Protein AF-A0A800FBK9-F1 (afdb_monomer_lite)

pLDDT: mean 86.57, std 13.42, range [49.25, 98.06]

Foldseek 3Di:
DKWQPPQLVDPDDDPDDDDPVVVVVVVVVSVVVVTDMDDDDDDPPDDDDDDPRIDDDDDDDPDPDDDDDDDDDDDDQQDFQADDPDPVSVVCCVPQQPPGDGRHGSPDPNHHDPDDDDPPPPPPDDDD

Secondary structure (DSSP, 8-state):
-EEETTGGGS-------SSHHHHHHHHHHHHHTTPPEEE----TT------TT--EE-----SSS-----------TT-BPPPPSSHHHHHHHHHHSTTPPTTSB--BTTB--S----------PPP-

Structure (mmCIF, N/CA/C/O backbone):
data_AF-A0A800FBK9-F1
#
_entry.id   AF-A0A800FBK9-F1
#
loop_
_atom_site.group_PDB
_atom_site.id
_atom_site.type_symbol
_atom_site.label_atom_id
_atom_site.label_alt_id
_atom_site.label_comp_id
_atom_site.label_asym_id
_atom_site.label_entity_id
_atom_site.label_seq_id
_atom_site.pdbx_PDB_ins_code
_atom_site.Cartn_x
_atom_site.Cartn_y
_atom_site.Cartn_z
_atom_site.occupancy
_atom_site.B_iso_or_equiv
_atom_site.auth_seq_id
_atom_site.auth_comp_id
_atom_site.auth_asym_id
_atom_site.auth_atom_id
_atom_site.pdbx_PDB_model_num
ATOM 1 N N . MET A 1 1 ? 4.964 0.156 -13.544 1.00 90.81 1 MET A N 1
ATOM 2 C CA . MET A 1 1 ? 4.735 -0.701 -12.358 1.00 90.81 1 MET A CA 1
ATOM 3 C C . MET A 1 1 ? 4.654 -2.105 -12.905 1.00 90.81 1 MET A C 1
ATOM 5 O O . MET A 1 1 ? 3.970 -2.266 -13.904 1.00 90.81 1 MET A O 1
ATOM 9 N N . ALA A 1 2 ? 5.332 -3.072 -12.296 1.00 92.38 2 ALA A N 1
ATOM 10 C CA . ALA A 1 2 ? 5.338 -4.451 -12.773 1.00 92.38 2 ALA A CA 1
ATOM 11 C C . ALA A 1 2 ? 4.691 -5.375 -11.737 1.00 92.38 2 ALA A C 1
ATOM 13 O O . ALA A 1 2 ? 4.996 -5.258 -10.550 1.00 92.38 2 ALA A O 1
ATOM 14 N N . PHE A 1 3 ? 3.833 -6.296 -12.175 1.00 93.56 3 PHE A N 1
ATOM 15 C CA . PHE A 1 3 ? 3.090 -7.220 -11.312 1.00 93.56 3 PHE A CA 1
ATOM 16 C C . PHE A 1 3 ? 3.325 -8.670 -11.737 1.00 93.56 3 PHE A C 1
ATOM 18 O O . PHE A 1 3 ? 3.122 -9.003 -12.903 1.00 93.56 3 PHE A O 1
ATOM 25 N N . ALA A 1 4 ? 3.687 -9.547 -10.799 1.00 92.56 4 ALA A N 1
ATOM 26 C CA . ALA A 1 4 ? 3.776 -10.984 -11.055 1.00 92.56 4 ALA A CA 1
ATOM 27 C C . ALA A 1 4 ? 2.364 -11.594 -11.064 1.00 92.56 4 ALA A C 1
ATOM 29 O O . ALA A 1 4 ? 1.712 -11.725 -10.018 1.00 92.56 4 ALA A O 1
ATOM 30 N N . VAL A 1 5 ? 1.866 -11.949 -12.247 1.00 92.12 5 VAL A N 1
ATOM 31 C CA . VAL A 1 5 ? 0.479 -12.380 -12.457 1.00 92.12 5 VAL A CA 1
ATOM 32 C C . VAL A 1 5 ? 0.208 -13.685 -11.707 1.00 92.12 5 VAL A C 1
ATOM 34 O O . VAL A 1 5 ? 0.950 -14.655 -11.810 1.00 92.12 5 VAL A O 1
ATOM 37 N N . GLY A 1 6 ? -0.877 -13.714 -10.928 1.00 90.62 6 GLY A N 1
ATOM 38 C CA . GLY A 1 6 ? -1.291 -14.897 -10.160 1.00 90.62 6 GLY A CA 1
ATOM 39 C C . GLY A 1 6 ? -0.510 -15.147 -8.865 1.00 90.62 6 GLY A C 1
ATOM 40 O O . GLY A 1 6 ? -0.889 -16.028 -8.096 1.00 90.62 6 GLY A O 1
ATOM 41 N N . SER A 1 7 ? 0.512 -14.341 -8.574 1.00 90.12 7 SER A N 1
ATOM 42 C CA . SER A 1 7 ? 1.414 -14.545 -7.435 1.00 90.12 7 SER A CA 1
ATOM 43 C C . SER A 1 7 ? 0.750 -14.468 -6.052 1.00 90.12 7 SER A C 1
ATOM 45 O O . SER A 1 7 ? 1.230 -15.083 -5.103 1.00 90.12 7 SER A O 1
ATOM 47 N N . HIS A 1 8 ? -0.407 -13.809 -5.946 1.00 90.44 8 HIS A N 1
ATOM 48 C CA . HIS A 1 8 ? -1.230 -13.771 -4.731 1.00 90.44 8 HIS A CA 1
ATOM 49 C C . HIS A 1 8 ? -1.731 -15.145 -4.262 1.00 90.44 8 HIS A C 1
ATOM 51 O O . HIS A 1 8 ? -2.177 -15.268 -3.127 1.00 90.44 8 HIS A O 1
ATOM 57 N N . ARG A 1 9 ? -1.681 -16.171 -5.122 1.00 87.88 9 ARG A N 1
ATOM 58 C CA . ARG A 1 9 ? -2.077 -17.546 -4.784 1.00 87.88 9 ARG A CA 1
ATOM 59 C C . ARG A 1 9 ? -0.937 -18.376 -4.190 1.00 87.88 9 ARG A C 1
ATOM 61 O O . ARG A 1 9 ? -1.186 -19.466 -3.687 1.00 87.88 9 ARG A O 1
ATOM 68 N N . GLY A 1 10 ? 0.306 -17.906 -4.297 1.00 75.81 10 GLY A N 1
ATOM 69 C CA . GLY A 1 10 ? 1.485 -18.644 -3.857 1.00 75.81 10 GLY A CA 1
ATOM 70 C C . GLY A 1 10 ? 1.784 -18.436 -2.374 1.00 75.81 10 GLY A C 1
ATOM 71 O O . GLY A 1 10 ? 1.857 -17.300 -1.904 1.00 75.81 10 GLY A O 1
ATOM 72 N N . ALA A 1 11 ? 2.041 -19.531 -1.655 1.00 67.19 11 ALA A N 1
ATOM 73 C CA . 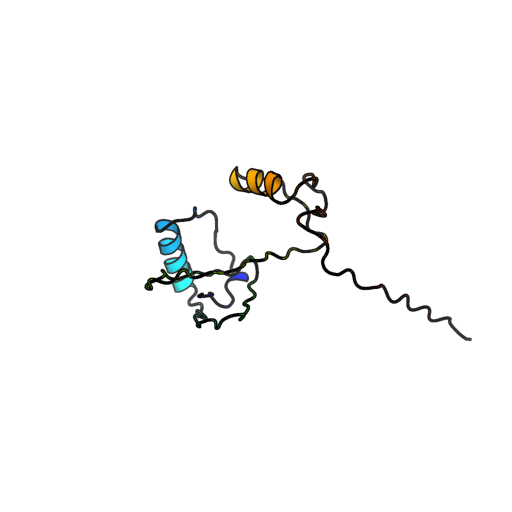ALA A 1 11 ? 2.593 -19.513 -0.301 1.00 67.19 11 ALA A CA 1
ATOM 74 C C . ALA A 1 11 ? 4.113 -19.282 -0.356 1.00 67.19 11 ALA A C 1
ATOM 76 O O . ALA A 1 11 ? 4.909 -20.187 -0.118 1.00 67.19 11 ALA A O 1
ATOM 77 N N . LEU A 1 12 ? 4.517 -18.078 -0.755 1.00 69.50 12 LEU A N 1
ATOM 78 C CA . LEU A 1 12 ? 5.913 -17.653 -0.686 1.00 69.50 12 LEU A CA 1
ATOM 79 C C . LEU A 1 12 ? 6.176 -17.022 0.675 1.00 69.50 12 LEU A C 1
ATOM 81 O O . LEU A 1 12 ? 5.383 -16.191 1.108 1.00 69.50 12 LEU A O 1
ATOM 85 N N . ASP A 1 13 ? 7.283 -17.406 1.306 1.00 66.19 13 ASP A N 1
ATOM 86 C CA . ASP A 1 13 ? 7.778 -16.800 2.541 1.00 66.19 13 ASP A CA 1
ATOM 87 C C . ASP A 1 13 ? 8.111 -15.315 2.313 1.00 66.19 13 ASP A C 1
ATOM 89 O O . ASP A 1 13 ? 8.710 -14.958 1.289 1.00 66.19 13 ASP A O 1
ATOM 93 N N . ARG A 1 14 ? 7.667 -14.460 3.239 1.00 68.50 14 ARG A N 1
ATOM 94 C CA . ARG A 1 14 ? 7.609 -12.995 3.085 1.00 68.50 14 ARG A CA 1
ATOM 95 C C . ARG A 1 14 ? 8.300 -12.224 4.196 1.00 68.50 14 ARG A C 1
ATOM 97 O O . ARG A 1 14 ? 8.291 -10.998 4.135 1.00 68.50 14 ARG A O 1
ATOM 104 N N . ASP A 1 15 ? 8.938 -12.904 5.146 1.00 68.88 15 ASP A N 1
ATOM 105 C CA . ASP A 1 15 ? 9.755 -12.264 6.185 1.00 68.88 15 ASP A CA 1
ATOM 106 C C . ASP A 1 15 ? 11.121 -11.824 5.631 1.00 68.88 15 ASP A C 1
ATOM 108 O O . ASP A 1 15 ? 12.187 -12.119 6.170 1.00 68.88 15 ASP A O 1
ATOM 112 N N . LEU A 1 16 ? 11.097 -11.110 4.504 1.00 68.00 16 LEU A N 1
ATOM 113 C CA . LEU A 1 16 ? 12.268 -10.466 3.936 1.00 68.00 16 LEU A CA 1
ATOM 114 C C . LEU A 1 16 ? 12.182 -8.957 4.213 1.00 68.00 16 LEU A C 1
ATOM 116 O O . LEU A 1 16 ? 11.196 -8.325 3.830 1.00 68.00 16 LEU A O 1
ATOM 120 N N . PRO A 1 17 ? 13.196 -8.351 4.854 1.00 67.94 17 PRO A N 1
ATOM 121 C CA . PRO A 1 17 ? 13.226 -6.907 5.066 1.00 67.94 17 PRO A CA 1
ATOM 122 C C . PRO A 1 17 ? 13.301 -6.173 3.724 1.00 67.94 17 PRO A C 1
ATOM 124 O O . PRO A 1 17 ? 13.892 -6.679 2.776 1.00 67.94 17 PRO A O 1
ATOM 127 N N . ILE A 1 18 ? 12.747 -4.966 3.626 1.00 68.00 18 ILE A N 1
ATOM 128 C CA . ILE A 1 18 ? 12.790 -4.164 2.391 1.00 68.00 18 ILE A CA 1
ATOM 129 C C . ILE A 1 18 ? 14.243 -3.767 2.071 1.00 68.00 18 ILE A C 1
ATOM 131 O O . ILE A 1 18 ? 14.910 -3.159 2.908 1.00 68.00 18 ILE A O 1
ATOM 135 N N . GLY A 1 19 ? 14.727 -4.081 0.864 1.00 70.25 19 GLY A N 1
ATOM 136 C CA . GLY A 1 19 ? 16.043 -3.663 0.367 1.00 70.25 19 GLY A CA 1
ATOM 137 C C . GLY A 1 19 ? 16.548 -4.495 -0.819 1.00 70.25 19 GLY A C 1
ATOM 138 O O . GLY A 1 19 ? 15.926 -5.474 -1.218 1.00 70.25 19 GLY A O 1
ATOM 139 N N . ASP A 1 20 ? 17.716 -4.146 -1.360 1.00 72.69 20 ASP A N 1
ATOM 140 C CA . ASP A 1 20 ? 18.264 -4.763 -2.583 1.00 72.69 20 ASP A CA 1
ATOM 141 C C . ASP A 1 20 ? 18.469 -6.289 -2.465 1.00 72.69 20 ASP A C 1
ATOM 143 O O . ASP A 1 20 ? 18.287 -7.049 -3.421 1.00 72.69 20 ASP A O 1
ATOM 147 N N . GLN A 1 21 ? 18.829 -6.762 -1.266 1.00 71.12 21 GLN A N 1
ATOM 148 C CA . GLN A 1 21 ? 19.015 -8.192 -0.999 1.00 71.12 21 GLN A CA 1
ATOM 149 C C . GLN A 1 21 ? 17.694 -8.967 -1.046 1.00 71.12 21 GLN A C 1
ATOM 151 O O . GLN A 1 21 ? 17.659 -10.079 -1.575 1.00 71.12 21 GLN A O 1
ATOM 156 N N . SER A 1 22 ? 16.601 -8.396 -0.527 1.00 72.38 22 SER A N 1
ATOM 157 C CA . SER A 1 22 ? 15.290 -9.041 -0.608 1.00 72.38 22 SER A CA 1
ATOM 158 C C . SER A 1 22 ? 14.696 -8.958 -2.003 1.00 72.38 22 SER A C 1
ATOM 160 O O . SER A 1 22 ? 14.048 -9.914 -2.417 1.00 72.38 22 SER A O 1
ATOM 162 N N . GLU A 1 23 ? 14.967 -7.887 -2.755 1.00 76.50 23 GLU A N 1
ATOM 163 C CA . GLU A 1 23 ? 14.581 -7.789 -4.165 1.00 76.50 23 GLU A CA 1
ATOM 164 C C . GLU A 1 23 ? 15.240 -8.898 -4.996 1.00 76.50 23 GLU A C 1
ATOM 166 O O . GLU A 1 23 ? 14.550 -9.600 -5.734 1.00 76.50 23 GLU A O 1
ATOM 171 N N . THR A 1 24 ? 16.543 -9.130 -4.803 1.00 76.38 24 THR A N 1
ATOM 172 C CA . THR A 1 24 ? 17.276 -10.205 -5.494 1.00 76.38 24 THR A CA 1
ATOM 173 C C . THR A 1 24 ? 16.710 -11.584 -5.141 1.00 76.38 24 THR A C 1
ATOM 175 O O . THR A 1 24 ? 16.346 -12.353 -6.029 1.00 76.38 24 THR A O 1
ATOM 178 N N . ALA A 1 25 ? 16.564 -11.885 -3.846 1.00 76.06 25 ALA A N 1
ATOM 179 C CA . ALA A 1 25 ? 16.039 -13.173 -3.389 1.00 76.06 25 ALA A CA 1
ATOM 180 C C . ALA A 1 25 ? 14.584 -13.407 -3.832 1.00 76.06 25 ALA A C 1
ATOM 182 O O . ALA A 1 25 ? 14.182 -14.535 -4.124 1.00 76.06 25 ALA A O 1
ATOM 183 N N . LEU A 1 26 ? 13.775 -12.348 -3.886 1.00 77.81 26 LEU A N 1
ATOM 184 C CA . LEU A 1 26 ? 12.407 -12.425 -4.374 1.00 77.81 26 LEU A CA 1
ATOM 185 C C . LEU A 1 26 ? 12.364 -12.661 -5.887 1.00 77.81 26 LEU A C 1
ATOM 187 O O . LEU A 1 26 ? 11.546 -13.462 -6.336 1.00 77.81 26 LEU A O 1
ATOM 191 N N . GLN A 1 27 ? 13.243 -12.020 -6.662 1.00 77.38 27 GLN A N 1
ATOM 192 C CA . GLN A 1 27 ? 13.325 -12.229 -8.106 1.00 77.38 27 GLN A CA 1
ATOM 193 C C . GLN A 1 27 ? 13.668 -13.687 -8.430 1.00 77.38 27 GLN A C 1
ATOM 195 O O . GLN A 1 27 ? 12.940 -14.315 -9.192 1.00 77.38 27 GLN A O 1
ATOM 200 N N . GLU A 1 28 ? 14.671 -14.270 -7.766 1.00 77.75 28 GLU A N 1
ATOM 201 C CA . GLU A 1 28 ? 15.030 -15.688 -7.937 1.00 77.75 28 GLU A CA 1
ATOM 202 C C . GLU A 1 28 ? 13.847 -16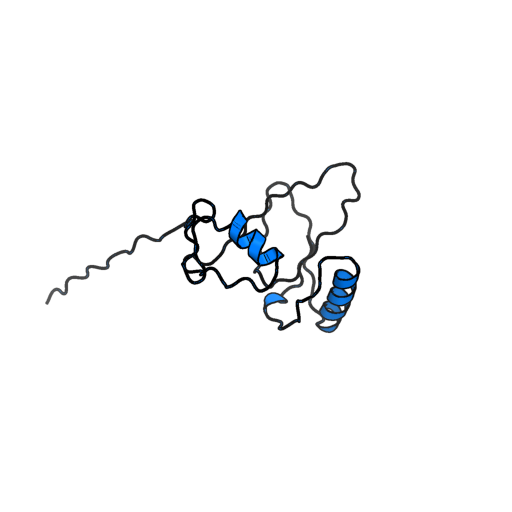.629 -7.642 1.00 77.75 28 GLU A C 1
ATOM 204 O O . GLU A 1 28 ? 13.601 -17.596 -8.368 1.00 77.75 28 GLU A O 1
ATOM 209 N N . ARG A 1 29 ? 13.068 -16.333 -6.593 1.00 76.81 29 ARG A N 1
ATOM 210 C CA . ARG A 1 29 ? 11.869 -17.111 -6.233 1.00 76.81 29 ARG A CA 1
ATOM 211 C C . ARG A 1 29 ? 10.752 -16.966 -7.266 1.00 76.81 29 ARG A C 1
ATOM 213 O O . ARG A 1 29 ? 10.085 -17.951 -7.578 1.00 76.81 29 ARG A O 1
ATOM 220 N N . LEU A 1 30 ? 10.518 -15.758 -7.775 1.00 77.88 30 LEU A N 1
ATOM 221 C CA . LEU A 1 30 ? 9.491 -15.506 -8.790 1.00 77.88 30 LEU A CA 1
ATOM 222 C C . LEU A 1 30 ? 9.866 -16.139 -10.136 1.00 77.88 30 LEU A C 1
ATOM 224 O O . LEU A 1 30 ? 8.995 -16.716 -10.790 1.00 77.88 30 LEU A O 1
ATOM 228 N N . ASP A 1 31 ? 11.150 -16.120 -10.495 1.00 78.19 31 ASP A N 1
ATOM 229 C CA . ASP A 1 31 ? 11.686 -16.787 -11.684 1.00 78.19 31 ASP A CA 1
ATOM 230 C C . ASP A 1 31 ? 11.503 -18.310 -11.590 1.00 78.19 31 ASP A C 1
ATOM 232 O O . ASP A 1 31 ? 11.042 -18.943 -12.543 1.00 78.19 31 ASP A O 1
ATOM 236 N N . ALA A 1 32 ? 11.751 -18.900 -10.413 1.00 78.31 32 ALA A N 1
ATOM 237 C CA . ALA A 1 32 ? 11.507 -20.322 -10.163 1.00 78.31 32 ALA A CA 1
ATOM 238 C C . ALA A 1 32 ? 10.026 -20.721 -10.317 1.00 78.31 32 ALA A C 1
ATOM 240 O O . ALA A 1 32 ? 9.728 -21.851 -10.705 1.00 78.31 32 ALA A O 1
ATOM 241 N N . LEU A 1 33 ? 9.089 -19.802 -10.053 1.00 77.69 33 LEU A N 1
ATOM 242 C CA . LEU A 1 33 ? 7.656 -20.018 -10.279 1.00 77.69 33 LEU A CA 1
ATOM 243 C C . LEU A 1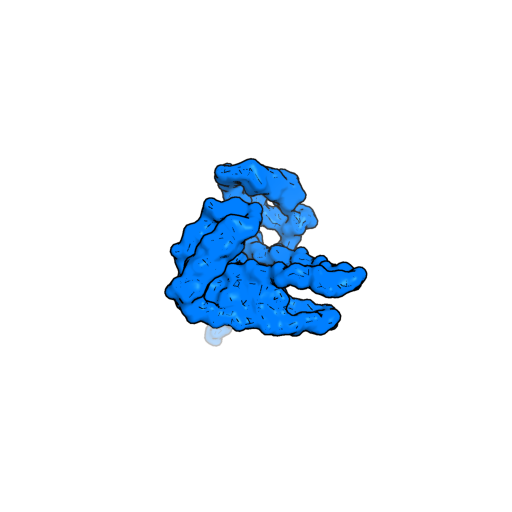 33 ? 7.220 -19.772 -11.731 1.00 77.69 33 LEU A C 1
ATOM 245 O O . LEU A 1 33 ? 6.072 -20.063 -12.067 1.00 77.69 33 LEU A O 1
ATOM 249 N N . SER A 1 34 ? 8.107 -19.240 -12.581 1.00 83.62 34 SER A N 1
ATOM 250 C CA . SER A 1 34 ? 7.836 -18.937 -13.994 1.00 83.62 34 SER A CA 1
ATOM 251 C C . SER A 1 34 ? 6.561 -18.106 -14.198 1.00 83.62 34 SER A C 1
ATOM 253 O O . SER A 1 34 ? 5.809 -18.310 -15.154 1.00 83.62 34 SER A O 1
ATOM 255 N N . LEU A 1 35 ? 6.288 -17.177 -13.275 1.00 85.62 35 LEU A N 1
ATOM 256 C CA . LEU A 1 35 ? 5.109 -16.322 -13.363 1.00 85.62 35 LEU A CA 1
ATOM 257 C C . LEU A 1 35 ? 5.341 -15.208 -14.391 1.00 85.62 35 LEU A C 1
ATOM 259 O O . LEU A 1 35 ? 6.381 -14.547 -14.348 1.00 85.62 35 LEU A O 1
ATOM 263 N N . PRO A 1 36 ? 4.377 -14.939 -15.288 1.00 89.50 36 PRO A N 1
ATOM 264 C CA . PRO A 1 36 ? 4.497 -13.817 -16.200 1.00 89.50 36 PRO A CA 1
ATOM 265 C C . PRO A 1 36 ? 4.374 -12.499 -15.431 1.00 89.50 36 PRO A C 1
ATOM 267 O O . PRO A 1 36 ? 3.590 -12.381 -14.484 1.00 89.50 36 PRO A O 1
ATOM 270 N N . PHE A 1 37 ? 5.122 -11.492 -15.873 1.00 90.44 37 PHE A N 1
ATOM 271 C CA . PHE A 1 37 ? 4.998 -10.130 -15.372 1.00 90.44 37 PHE A CA 1
ATOM 272 C C . PHE A 1 37 ? 4.153 -9.285 -16.322 1.00 90.44 37 PHE A C 1
ATOM 274 O O . PHE A 1 37 ? 4.425 -9.229 -17.519 1.00 90.44 37 PHE A O 1
ATOM 281 N N . ALA A 1 38 ? 3.156 -8.599 -15.770 1.00 93.19 38 ALA A N 1
ATOM 282 C CA . ALA A 1 38 ? 2.492 -7.491 -16.440 1.00 93.19 38 ALA A CA 1
ATOM 283 C C . ALA A 1 38 ? 3.256 -6.207 -16.098 1.00 93.19 38 ALA A C 1
ATOM 285 O O . ALA A 1 38 ? 3.227 -5.768 -14.947 1.00 93.19 38 ALA A O 1
ATOM 286 N N . ASP A 1 39 ? 3.972 -5.647 -17.072 1.00 93.62 39 ASP A N 1
ATOM 287 C CA . ASP A 1 39 ? 4.762 -4.419 -16.938 1.00 93.62 39 ASP A CA 1
ATOM 288 C C . ASP A 1 39 ? 4.408 -3.468 -18.082 1.00 93.62 39 ASP A C 1
ATOM 290 O O . ASP A 1 39 ? 4.972 -3.529 -19.174 1.00 93.62 39 ASP A O 1
ATOM 294 N N . GLU A 1 40 ? 3.407 -2.630 -17.832 1.00 91.44 40 GLU A N 1
ATOM 295 C CA . GLU A 1 40 ? 2.889 -1.668 -18.799 1.00 91.44 40 GLU A CA 1
ATOM 296 C C . GLU A 1 40 ? 2.936 -0.246 -18.213 1.00 91.44 40 GLU A C 1
ATOM 298 O O . GLU A 1 40 ? 2.847 -0.057 -16.988 1.00 91.44 40 GLU A O 1
ATOM 303 N N . PRO A 1 41 ? 3.135 0.780 -19.063 1.00 93.69 41 PRO A N 1
ATOM 304 C CA . PRO A 1 41 ? 3.112 2.166 -18.625 1.00 93.69 41 PRO A CA 1
ATOM 305 C C . PRO A 1 41 ? 1.690 2.604 -18.260 1.00 93.69 41 PRO A C 1
ATOM 307 O O . PRO A 1 41 ? 0.713 2.143 -18.838 1.00 93.69 41 PRO A O 1
ATOM 310 N N . PHE A 1 42 ? 1.603 3.558 -17.337 1.00 95.19 42 PHE A N 1
ATOM 311 C CA . PHE A 1 42 ? 0.357 4.212 -16.946 1.00 95.19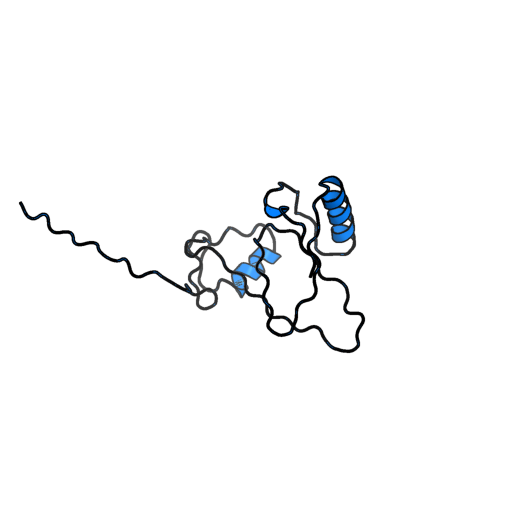 42 PHE A CA 1
ATOM 312 C C . PHE A 1 42 ? 0.341 5.624 -17.526 1.00 95.19 42 PHE A C 1
ATOM 314 O O . PHE A 1 42 ? 1.323 6.362 -17.383 1.00 95.19 42 PHE A O 1
ATOM 321 N N . ALA A 1 43 ? -0.762 6.006 -18.164 1.00 96.00 43 ALA A N 1
ATOM 322 C CA . ALA A 1 43 ? -1.044 7.392 -18.492 1.00 96.00 43 ALA A CA 1
ATOM 323 C C . ALA A 1 43 ? -1.468 8.171 -17.236 1.00 96.00 43 ALA A C 1
ATOM 325 O O . ALA A 1 43 ? -1.741 7.611 -16.169 1.00 96.00 43 ALA A O 1
ATOM 326 N N . LEU A 1 44 ? -1.514 9.501 -17.348 1.00 95.94 44 LEU A N 1
ATOM 327 C CA . LEU A 1 44 ? -2.025 10.337 -16.266 1.00 95.94 44 LEU A CA 1
ATOM 328 C C . LEU A 1 44 ? -3.472 9.938 -15.943 1.00 95.94 44 LEU A C 1
ATOM 330 O O . LEU A 1 44 ? -4.305 9.878 -16.841 1.00 95.94 44 LEU A O 1
ATOM 334 N N . ALA A 1 45 ? -3.746 9.749 -14.651 1.00 95.38 45 ALA A N 1
ATOM 335 C CA . ALA A 1 45 ? -5.030 9.315 -14.100 1.00 95.38 45 ALA A CA 1
ATOM 336 C C . ALA A 1 45 ? -5.421 7.846 -14.355 1.00 95.38 45 ALA A C 1
ATOM 338 O O . ALA A 1 45 ? -6.488 7.439 -13.895 1.00 95.38 45 ALA A O 1
ATOM 339 N N . ASP A 1 46 ? -4.564 7.034 -14.981 1.00 97.25 46 ASP A N 1
ATOM 340 C CA . ASP A 1 46 ? -4.774 5.585 -14.984 1.00 97.25 46 ASP A CA 1
ATOM 341 C C . ASP A 1 46 ? -4.651 5.018 -13.562 1.00 97.25 46 ASP A C 1
ATOM 343 O O . ASP A 1 46 ? -3.857 5.487 -12.738 1.00 97.25 46 ASP A O 1
ATOM 347 N N . VAL A 1 47 ? -5.432 3.973 -13.283 1.00 96.25 47 VAL A N 1
ATOM 348 C CA . VAL A 1 47 ? -5.494 3.322 -11.971 1.00 96.25 47 VAL A CA 1
ATOM 349 C C . VAL A 1 47 ? -5.246 1.827 -12.125 1.00 96.25 47 VAL A C 1
ATOM 351 O O . VAL A 1 47 ? -5.862 1.165 -12.956 1.00 96.25 47 VAL A O 1
ATOM 354 N N . SER A 1 48 ? -4.376 1.280 -11.277 1.00 95.25 48 SER A N 1
ATOM 355 C CA . SER A 1 48 ? -4.222 -0.165 -11.092 1.00 95.25 48 SER A CA 1
ATOM 356 C C . SER A 1 48 ? -4.779 -0.609 -9.749 1.00 95.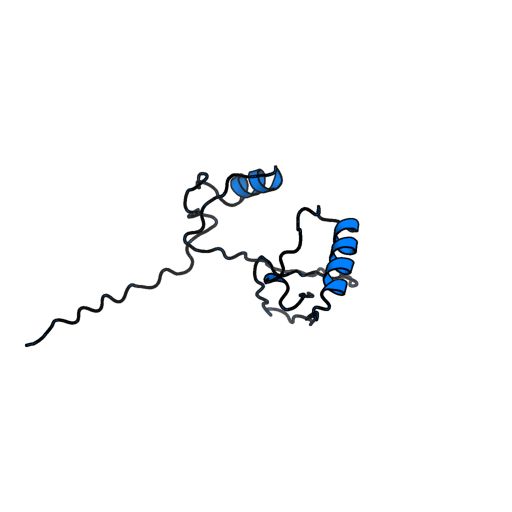25 48 SER A C 1
ATOM 358 O O . SER A 1 48 ? -4.530 0.046 -8.738 1.00 95.25 48 SER A O 1
ATOM 360 N N . PHE A 1 49 ? -5.395 -1.787 -9.723 1.00 96.12 49 PHE A N 1
ATOM 361 C CA . PHE A 1 49 ? -5.733 -2.504 -8.497 1.00 96.12 49 PHE A CA 1
ATOM 362 C C . PHE A 1 49 ? -4.895 -3.777 -8.412 1.00 96.12 49 PHE A C 1
ATOM 364 O O . PHE A 1 49 ? -4.737 -4.489 -9.404 1.00 96.12 49 PHE A O 1
ATOM 371 N N . HIS A 1 50 ? -4.374 -4.081 -7.228 1.00 95.44 50 HIS A N 1
ATOM 372 C CA . HIS A 1 50 ? -3.687 -5.339 -6.966 1.00 95.44 50 HIS A CA 1
ATOM 373 C C . HIS A 1 50 ? -4.114 -5.886 -5.606 1.00 95.44 50 HIS A C 1
ATOM 375 O O . HIS A 1 50 ? -4.366 -5.134 -4.669 1.00 95.44 50 HIS A O 1
ATOM 381 N N . LEU A 1 51 ? -4.216 -7.211 -5.500 1.00 94.69 51 LEU A N 1
ATOM 382 C CA . LEU A 1 51 ? -4.532 -7.870 -4.232 1.00 94.69 51 LEU A CA 1
ATOM 383 C C . LEU A 1 51 ? -3.337 -7.743 -3.286 1.00 94.69 51 LEU A C 1
ATOM 385 O O . LEU A 1 51 ? -2.203 -7.818 -3.761 1.00 94.69 51 LEU A O 1
ATOM 389 N N . GLY A 1 52 ? -3.576 -7.658 -1.973 1.00 90.75 52 GLY A N 1
ATOM 390 C CA . GLY A 1 52 ? -2.513 -7.471 -0.970 1.00 90.75 52 GLY A CA 1
ATOM 391 C C . GLY A 1 52 ? -1.397 -8.523 -1.018 1.00 90.75 52 GLY A C 1
ATOM 392 O O . GLY A 1 52 ? -0.263 -8.244 -0.647 1.00 90.75 52 GLY A O 1
ATOM 393 N N . TRP A 1 53 ? -1.679 -9.714 -1.560 1.00 89.88 53 TRP A N 1
ATOM 394 C CA . TRP A 1 53 ? -0.682 -10.773 -1.733 1.00 89.88 53 TRP A CA 1
ATOM 395 C C . TRP A 1 53 ? 0.039 -10.759 -3.095 1.00 89.88 53 TRP A C 1
ATOM 397 O O . TRP A 1 53 ? 0.893 -11.606 -3.336 1.00 89.88 53 TRP A O 1
ATOM 407 N N . THR A 1 54 ? -0.256 -9.823 -3.994 1.00 91.25 54 THR A N 1
ATOM 408 C CA . THR A 1 54 ? 0.372 -9.751 -5.325 1.00 91.25 54 THR A CA 1
ATOM 409 C C . THR A 1 54 ? 1.774 -9.160 -5.224 1.00 91.25 54 THR A C 1
ATOM 411 O O . THR A 1 54 ? 1.925 -8.004 -4.827 1.00 91.25 54 THR A O 1
ATOM 414 N N . PHE A 1 55 ? 2.795 -9.912 -5.641 1.00 89.81 55 PHE A N 1
ATOM 415 C CA . PHE A 1 55 ? 4.142 -9.362 -5.775 1.00 89.81 55 PHE A CA 1
ATOM 416 C C . PHE A 1 55 ? 4.193 -8.339 -6.905 1.00 89.81 55 PHE A C 1
ATOM 418 O O . PHE A 1 55 ? 3.703 -8.579 -8.014 1.00 89.81 55 PHE A O 1
ATOM 425 N N . HIS A 1 56 ? 4.792 -7.192 -6.608 1.00 90.75 56 HIS A N 1
ATOM 426 C CA . HIS A 1 56 ? 4.911 -6.080 -7.531 1.00 90.75 56 HIS A CA 1
ATOM 427 C C . HIS A 1 56 ? 6.188 -5.291 -7.268 1.00 90.75 56 HIS A C 1
ATOM 429 O O . HIS A 1 56 ? 6.728 -5.316 -6.165 1.00 90.75 56 HIS A O 1
ATOM 435 N N . ARG A 1 57 ? 6.660 -4.578 -8.288 1.00 89.25 57 ARG A N 1
ATOM 436 C CA . ARG A 1 57 ? 7.838 -3.713 -8.196 1.00 89.25 57 ARG A CA 1
ATOM 437 C C . ARG A 1 57 ? 7.669 -2.450 -9.022 1.00 89.25 57 ARG A C 1
ATOM 439 O O . ARG A 1 57 ? 6.891 -2.398 -9.981 1.00 89.25 57 ARG A O 1
ATOM 446 N N . ALA A 1 58 ? 8.450 -1.438 -8.674 1.00 89.81 58 ALA A N 1
ATOM 447 C CA . ALA A 1 58 ? 8.528 -0.197 -9.420 1.00 89.81 58 ALA A CA 1
ATOM 448 C C . ALA A 1 58 ? 9.979 0.048 -9.836 1.00 89.81 58 ALA A C 1
ATOM 450 O O . ALA A 1 58 ? 10.837 0.233 -8.982 1.00 89.81 58 ALA A O 1
ATOM 451 N N . GLY A 1 59 ? 10.242 0.083 -11.144 1.00 88.06 59 GLY A N 1
ATOM 452 C CA . GLY A 1 59 ? 11.573 0.412 -11.650 1.00 88.06 59 GLY A CA 1
ATOM 453 C C . GLY A 1 59 ? 12.025 1.830 -11.260 1.00 88.06 59 GLY A C 1
ATOM 454 O O . GLY A 1 59 ? 11.171 2.680 -10.937 1.00 88.06 59 GLY A O 1
ATOM 455 N N . PRO A 1 60 ? 13.347 2.091 -11.315 1.00 91.31 60 PRO A N 1
ATOM 456 C CA . PRO A 1 60 ? 13.926 3.390 -10.993 1.00 91.31 60 PRO A CA 1
ATOM 457 C C . PRO A 1 60 ? 13.382 4.482 -11.919 1.00 91.31 60 PRO A C 1
ATOM 459 O O . PRO A 1 60 ? 13.058 4.234 -13.081 1.00 91.31 60 PRO A O 1
ATOM 462 N N . ASN A 1 61 ? 13.297 5.710 -11.409 1.00 94.62 61 ASN A N 1
ATOM 463 C CA . ASN A 1 61 ? 12.995 6.867 -12.243 1.00 94.62 61 ASN A CA 1
ATOM 464 C C . ASN A 1 61 ? 14.276 7.333 -12.947 1.00 94.62 61 ASN A C 1
ATOM 466 O O . ASN A 1 61 ? 15.191 7.822 -12.291 1.00 94.62 61 ASN A O 1
ATOM 470 N N . THR A 1 62 ? 14.338 7.181 -14.268 1.00 96.19 62 THR A N 1
ATOM 471 C CA . THR A 1 62 ? 15.491 7.567 -15.101 1.00 96.19 62 THR A CA 1
ATOM 472 C C . THR A 1 62 ? 15.352 8.961 -15.721 1.00 96.19 62 THR A C 1
ATOM 474 O O . THR A 1 62 ? 16.159 9.341 -16.567 1.00 96.19 62 THR A O 1
ATOM 477 N N . THR A 1 63 ? 14.330 9.721 -15.324 1.00 96.88 63 THR A N 1
ATOM 478 C CA . THR A 1 63 ? 14.039 11.068 -15.837 1.00 96.88 63 THR A CA 1
ATOM 479 C C . THR A 1 63 ? 14.316 12.144 -14.787 1.00 96.88 63 THR A C 1
ATOM 481 O O . THR A 1 63 ? 14.493 11.848 -13.605 1.00 96.88 63 THR A O 1
ATOM 484 N N . ASP A 1 64 ? 14.320 13.407 -15.209 1.00 97.69 64 ASP A N 1
ATOM 485 C CA . ASP A 1 64 ? 14.427 14.583 -14.337 1.00 97.69 64 ASP A CA 1
ATOM 486 C C . ASP A 1 64 ? 13.078 15.027 -13.737 1.00 97.69 64 ASP A C 1
ATOM 488 O O . ASP A 1 64 ? 13.027 15.937 -12.907 1.00 97.69 64 ASP A O 1
ATOM 492 N N . GLN A 1 65 ? 11.976 14.371 -14.114 1.00 97.38 65 GLN A N 1
ATOM 493 C CA . GLN A 1 65 ? 10.635 14.679 -13.628 1.00 97.38 65 GLN A CA 1
ATOM 494 C C . GLN A 1 65 ? 10.207 13.689 -12.538 1.00 97.38 65 GLN A C 1
ATOM 496 O O . GLN A 1 65 ? 10.324 12.475 -12.716 1.00 97.38 65 GLN A O 1
ATOM 501 N N . PRO A 1 66 ? 9.675 14.155 -11.393 1.00 96.50 66 PRO A N 1
ATOM 502 C CA . PRO A 1 66 ? 9.258 13.258 -10.322 1.00 96.50 66 PRO A CA 1
ATOM 503 C C . PRO A 1 66 ? 8.023 12.437 -10.719 1.00 96.50 66 PRO A C 1
ATOM 505 O O . PRO A 1 66 ? 6.987 12.994 -11.087 1.00 96.50 66 PRO A O 1
ATOM 508 N N . ARG A 1 67 ? 8.094 11.110 -10.547 1.00 95.88 67 ARG A N 1
ATOM 509 C CA . ARG A 1 67 ? 6.937 10.209 -10.670 1.00 95.88 67 ARG A CA 1
ATOM 510 C C . ARG A 1 67 ? 6.043 10.339 -9.434 1.00 95.88 67 ARG A C 1
ATOM 512 O O . ARG A 1 67 ? 6.390 9.836 -8.368 1.00 95.88 67 ARG A O 1
ATOM 519 N N . ARG A 1 68 ? 4.897 11.008 -9.574 1.00 95.44 68 ARG A N 1
ATOM 520 C CA . ARG A 1 68 ? 3.915 11.204 -8.493 1.00 95.44 68 ARG A CA 1
ATOM 521 C C . ARG A 1 68 ? 2.797 10.172 -8.599 1.00 95.44 68 ARG A C 1
ATOM 523 O O . ARG A 1 68 ? 2.249 9.984 -9.678 1.00 95.44 68 ARG A O 1
ATOM 530 N N . VAL A 1 69 ? 2.460 9.536 -7.482 1.00 95.69 69 VAL A N 1
ATOM 531 C CA . VAL A 1 69 ? 1.378 8.548 -7.380 1.00 95.69 69 VAL A CA 1
ATOM 532 C C . VAL A 1 69 ? 0.603 8.765 -6.086 1.00 95.69 69 VAL A C 1
ATOM 534 O O . VAL A 1 69 ? 1.144 9.308 -5.124 1.00 95.69 69 VAL A O 1
ATOM 537 N N . MET A 1 70 ? -0.654 8.330 -6.071 1.00 96.62 70 MET A N 1
ATOM 538 C CA . MET A 1 70 ? -1.462 8.211 -4.862 1.00 96.62 70 MET A CA 1
ATOM 539 C C . MET A 1 70 ? -1.808 6.738 -4.673 1.00 96.62 70 MET A C 1
ATOM 541 O O . MET A 1 70 ? -2.293 6.099 -5.605 1.00 96.62 70 MET A O 1
ATOM 545 N N . THR A 1 71 ? -1.562 6.219 -3.475 1.00 95.81 71 THR A N 1
ATOM 546 C CA . THR A 1 71 ? -1.880 4.836 -3.112 1.00 95.81 71 THR A CA 1
ATOM 547 C C . THR A 1 71 ? -3.026 4.840 -2.115 1.00 95.81 71 THR A C 1
ATOM 549 O O . THR A 1 71 ? -3.005 5.611 -1.158 1.00 95.81 71 THR A O 1
ATOM 552 N N . ILE A 1 72 ? -4.009 3.971 -2.337 1.00 96.56 72 ILE A N 1
ATOM 553 C CA . ILE A 1 72 ? -5.109 3.713 -1.407 1.00 96.56 72 ILE A CA 1
ATOM 554 C C . ILE A 1 72 ? -5.102 2.217 -1.106 1.00 96.56 72 ILE A C 1
ATOM 556 O O . ILE A 1 72 ? -5.038 1.404 -2.030 1.00 96.56 72 ILE A O 1
ATOM 560 N N . ILE A 1 73 ? -5.160 1.864 0.176 1.00 95.75 73 ILE A N 1
ATOM 561 C CA . ILE A 1 73 ? -5.314 0.482 0.629 1.00 95.75 73 ILE A CA 1
ATOM 562 C C . ILE A 1 73 ? -6.767 0.305 1.052 1.00 95.75 73 ILE A C 1
ATOM 564 O O . ILE A 1 73 ? -7.260 1.028 1.912 1.00 95.75 73 ILE A O 1
ATOM 568 N N . TYR A 1 74 ? -7.443 -0.657 0.432 1.00 96.25 74 TYR A N 1
ATOM 569 C CA . TYR A 1 74 ? -8.770 -1.089 0.848 1.00 96.25 74 TYR A CA 1
ATOM 570 C C . TYR A 1 74 ? -8.633 -2.366 1.670 1.00 96.25 74 TYR A C 1
ATOM 572 O O . TYR A 1 74 ? -7.899 -3.280 1.285 1.00 96.25 74 TYR A O 1
ATOM 580 N N . MET A 1 75 ? -9.363 -2.435 2.774 1.00 95.50 75 MET A N 1
ATOM 581 C CA . MET A 1 75 ? -9.510 -3.635 3.590 1.00 95.50 75 MET A CA 1
ATOM 582 C C . MET A 1 75 ? -10.988 -3.986 3.729 1.00 95.50 75 MET A C 1
ATOM 584 O O . MET A 1 75 ? -11.859 -3.180 3.398 1.00 95.50 75 MET A O 1
ATOM 588 N N . ASP A 1 76 ? -11.256 -5.211 4.168 1.00 95.69 76 ASP A N 1
ATOM 589 C CA . ASP A 1 76 ? -12.616 -5.659 4.453 1.00 95.69 76 ASP A CA 1
ATOM 590 C C . ASP A 1 76 ? -13.252 -4.782 5.548 1.00 95.69 76 ASP A C 1
ATOM 592 O O . ASP A 1 76 ? -12.566 -4.372 6.485 1.00 95.69 76 ASP A O 1
ATOM 596 N N . ALA A 1 77 ? -14.546 -4.474 5.430 1.00 95.56 77 ALA A N 1
ATOM 597 C CA . ALA A 1 77 ? -15.236 -3.608 6.390 1.00 95.56 77 ALA A CA 1
ATOM 598 C C . ALA A 1 77 ? -15.318 -4.231 7.796 1.00 95.56 77 ALA A C 1
ATOM 600 O O . ALA A 1 77 ? -15.390 -3.501 8.779 1.00 95.56 77 ALA A O 1
ATOM 601 N N . ASP A 1 78 ? -15.256 -5.562 7.890 1.00 96.00 78 ASP A N 1
ATOM 602 C CA . ASP A 1 78 ? -15.250 -6.311 9.145 1.00 96.00 78 ASP A CA 1
ATOM 603 C C . ASP A 1 78 ? -13.822 -6.703 9.585 1.00 96.00 78 ASP A C 1
ATOM 605 O O . ASP A 1 78 ? -13.647 -7.504 10.513 1.00 96.00 78 ASP A O 1
ATOM 609 N N . MET A 1 79 ? -12.782 -6.160 8.930 1.00 96.62 79 MET A N 1
ATOM 610 C CA . MET A 1 79 ? -11.380 -6.418 9.268 1.00 96.62 79 MET A CA 1
ATOM 611 C C . MET A 1 79 ? -11.098 -6.002 10.713 1.00 96.62 79 MET A C 1
ATOM 613 O O . MET A 1 79 ? -11.455 -4.905 11.145 1.00 96.62 79 MET A O 1
ATOM 617 N N . ARG A 1 80 ? -10.430 -6.883 11.463 1.00 97.88 80 ARG A N 1
ATOM 618 C CA . ARG A 1 80 ? -10.081 -6.653 12.869 1.00 97.88 80 ARG A CA 1
ATOM 619 C C . ARG A 1 80 ? -8.607 -6.341 13.031 1.00 97.88 80 ARG A C 1
ATOM 621 O O . ARG A 1 80 ? -7.776 -6.961 12.365 1.00 97.88 80 ARG A O 1
ATOM 628 N N . LEU A 1 81 ? -8.284 -5.425 13.942 1.00 97.81 81 LEU A N 1
ATOM 629 C CA . LEU A 1 81 ? -6.896 -5.093 14.243 1.00 97.81 81 LEU A CA 1
ATOM 630 C C . LEU A 1 81 ? -6.192 -6.321 14.833 1.00 97.81 81 LEU A C 1
ATOM 632 O O . LEU A 1 81 ? -6.612 -6.857 15.859 1.00 97.81 81 LEU A O 1
ATOM 636 N N . ALA A 1 82 ? -5.140 -6.786 14.167 1.00 97.06 82 ALA A N 1
ATOM 637 C CA . ALA A 1 82 ? -4.339 -7.909 14.639 1.00 97.06 82 ALA A CA 1
ATOM 638 C C . ALA A 1 82 ? -3.371 -7.471 15.750 1.00 97.06 82 ALA A C 1
ATOM 640 O O . ALA A 1 82 ? -2.968 -6.310 15.803 1.00 97.06 82 ALA A O 1
ATOM 641 N N . GLU A 1 83 ? -2.966 -8.413 16.605 1.00 97.56 83 GLU A N 1
ATOM 642 C CA . GLU A 1 83 ? -1.859 -8.191 17.541 1.00 97.56 83 GLU A CA 1
ATOM 643 C C . GLU A 1 83 ? -0.561 -7.966 16.739 1.00 97.56 83 GLU A C 1
ATOM 645 O O . GLU A 1 83 ? -0.199 -8.840 15.940 1.00 97.56 83 GLU A O 1
ATOM 650 N N . PRO A 1 84 ? 0.139 -6.829 16.912 1.00 96.00 84 PRO A N 1
ATOM 651 C CA . PRO A 1 84 ? 1.377 -6.563 16.190 1.00 96.00 84 PRO A CA 1
ATOM 652 C C . PRO A 1 84 ? 2.462 -7.601 16.498 1.00 96.00 84 PRO A C 1
ATOM 654 O O . PRO A 1 84 ? 2.776 -7.870 17.655 1.00 96.00 84 PRO A O 1
ATOM 657 N N . THR A 1 85 ? 3.102 -8.151 15.466 1.00 94.94 85 THR A N 1
ATOM 658 C CA . THR A 1 85 ? 4.209 -9.115 15.623 1.00 94.94 85 THR A CA 1
ATOM 659 C C . THR A 1 85 ? 5.590 -8.477 15.502 1.00 94.94 85 THR A C 1
ATOM 661 O O . THR A 1 85 ? 6.603 -9.127 15.763 1.00 94.94 85 THR A O 1
ATOM 664 N N . ASN A 1 86 ? 5.653 -7.205 15.107 1.00 91.38 86 ASN A N 1
ATOM 665 C CA . ASN A 1 86 ? 6.883 -6.430 15.017 1.00 91.38 86 ASN A CA 1
ATOM 666 C C . ASN A 1 86 ? 6.619 -4.930 15.232 1.00 91.38 86 ASN A C 1
ATOM 668 O O . ASN A 1 86 ? 5.476 -4.471 15.252 1.00 91.38 86 ASN A O 1
ATOM 672 N N . GLU A 1 87 ? 7.700 -4.166 15.374 1.00 93.38 87 GLU A N 1
ATOM 673 C CA . GLU A 1 87 ? 7.640 -2.732 15.668 1.00 93.38 87 GLU A CA 1
ATOM 674 C C . GLU A 1 87 ? 6.970 -1.912 14.556 1.00 93.38 87 GLU A C 1
ATOM 676 O O . GLU A 1 87 ? 6.245 -0.965 14.848 1.00 93.38 87 GLU A O 1
ATOM 681 N N . ASN A 1 88 ? 7.142 -2.298 13.288 1.00 91.19 88 ASN A N 1
ATOM 682 C CA . ASN A 1 88 ? 6.507 -1.595 12.172 1.00 91.19 88 ASN A CA 1
ATOM 683 C C . ASN A 1 88 ? 4.984 -1.745 12.227 1.00 91.19 88 ASN A C 1
ATOM 685 O O . ASN A 1 88 ? 4.273 -0.758 12.101 1.00 91.19 88 ASN A O 1
ATOM 689 N N . GLN A 1 89 ? 4.479 -2.951 12.506 1.00 94.19 89 GLN A N 1
ATOM 690 C CA . GLN A 1 89 ? 3.041 -3.184 12.667 1.00 94.19 89 GLN A CA 1
ATOM 691 C C . GLN A 1 89 ? 2.463 -2.419 13.862 1.00 94.19 89 GLN A C 1
ATOM 693 O O . GLN A 1 89 ? 1.335 -1.937 13.792 1.00 94.19 89 GLN A O 1
ATOM 698 N N . ARG A 1 90 ? 3.229 -2.285 14.953 1.00 95.62 90 ARG A N 1
ATOM 699 C CA . ARG A 1 90 ? 2.819 -1.487 16.115 1.00 95.62 90 ARG A CA 1
ATOM 700 C C . ARG A 1 90 ? 2.673 -0.014 15.736 1.00 95.62 90 ARG A C 1
ATOM 702 O O . ARG A 1 90 ? 1.640 0.588 16.014 1.00 95.62 90 ARG A O 1
ATOM 709 N N . LEU A 1 91 ? 3.673 0.538 15.049 1.00 95.81 91 LEU A N 1
ATOM 710 C CA . LEU A 1 91 ? 3.645 1.913 14.549 1.00 95.81 91 LEU A CA 1
ATOM 711 C C . LEU A 1 91 ? 2.515 2.131 13.535 1.00 95.81 91 LEU A C 1
ATOM 713 O O . LEU A 1 91 ? 1.851 3.166 13.582 1.00 95.81 91 LEU A O 1
ATOM 717 N N . ASP A 1 92 ? 2.260 1.160 12.656 1.00 94.38 92 ASP A N 1
ATOM 718 C CA . ASP A 1 92 ? 1.162 1.221 11.692 1.00 94.38 92 ASP A CA 1
ATOM 719 C C . ASP A 1 92 ? -0.202 1.225 12.390 1.00 94.38 92 ASP A C 1
ATOM 721 O O . ASP A 1 92 ? -1.069 2.021 12.034 1.00 94.38 92 ASP A O 1
ATOM 725 N N . ALA A 1 93 ? -0.392 0.392 13.416 1.00 95.69 93 ALA A N 1
ATOM 726 C CA . ALA A 1 93 ? -1.614 0.385 14.214 1.00 95.69 93 ALA A CA 1
ATOM 727 C C . ALA A 1 93 ? -1.837 1.737 14.915 1.00 95.69 93 ALA A C 1
ATOM 729 O O . ALA A 1 93 ? -2.917 2.320 14.807 1.00 95.69 93 ALA A O 1
ATOM 730 N N . GLU A 1 94 ? -0.802 2.271 15.570 1.00 95.19 94 GLU A N 1
ATOM 731 C CA . GLU A 1 94 ? -0.848 3.560 16.274 1.00 95.19 94 GLU A CA 1
ATOM 732 C C . GLU A 1 94 ? -1.108 4.742 15.325 1.00 95.19 94 GLU A C 1
ATOM 734 O O . GLU A 1 94 ? -1.839 5.671 15.673 1.00 95.19 94 GLU A O 1
ATOM 739 N N . THR A 1 95 ? -0.533 4.707 14.121 1.00 96.38 95 THR A N 1
ATOM 740 C CA . THR A 1 95 ? -0.610 5.810 13.151 1.00 96.38 95 THR A CA 1
ATOM 741 C C . THR A 1 95 ? -1.884 5.755 12.314 1.00 96.38 95 THR A C 1
ATOM 743 O O . THR A 1 95 ? -2.532 6.781 12.101 1.00 96.38 95 THR A O 1
ATOM 746 N N . TRP A 1 96 ? -2.242 4.569 11.820 1.00 96.12 96 TRP A N 1
ATOM 747 C CA . TRP A 1 96 ? -3.260 4.406 10.783 1.00 96.12 96 TRP A CA 1
ATOM 748 C C . TRP A 1 96 ? -4.582 3.862 11.302 1.00 96.12 96 TRP A C 1
ATOM 750 O O . TRP A 1 96 ? -5.589 4.044 10.628 1.00 96.12 96 TRP A O 1
ATOM 760 N N . CYS A 1 97 ? -4.633 3.262 12.493 1.00 96.69 97 CYS A N 1
ATOM 761 C CA . CYS A 1 97 ? -5.857 2.689 13.066 1.00 96.69 97 CYS A CA 1
ATOM 762 C C . CYS A 1 97 ? -6.285 3.389 14.374 1.00 96.69 97 CYS A C 1
ATOM 764 O O . CYS A 1 97 ? -6.552 2.715 15.370 1.00 96.69 97 CYS A O 1
ATOM 766 N N . PRO A 1 98 ? -6.371 4.736 14.420 1.00 95.88 98 PRO A N 1
ATOM 767 C CA . PRO A 1 98 ? -6.595 5.450 15.672 1.00 95.88 98 PRO A CA 1
ATOM 768 C C . PRO A 1 98 ? -7.937 5.075 16.309 1.00 95.88 98 PRO A C 1
ATOM 770 O O . PRO A 1 98 ? -8.986 5.195 15.683 1.00 95.88 98 PRO A O 1
ATOM 773 N N . GLY A 1 99 ? -7.902 4.674 17.578 1.00 93.31 99 GLY A N 1
ATOM 774 C CA . GLY A 1 99 ? -9.100 4.336 18.349 1.00 93.31 99 GLY A CA 1
ATOM 775 C C . GLY A 1 99 ? -9.604 2.899 18.186 1.00 93.31 99 GLY A C 1
ATOM 776 O O . GLY A 1 99 ? -10.514 2.533 18.919 1.00 93.31 99 GLY A O 1
ATOM 777 N N . ALA A 1 100 ? -9.011 2.088 17.303 1.00 96.44 100 ALA A N 1
ATOM 778 C CA . ALA A 1 100 ? -9.293 0.655 17.231 1.00 96.44 100 ALA A CA 1
ATOM 779 C C . ALA A 1 100 ? -8.367 -0.119 18.183 1.00 96.44 100 ALA A C 1
ATOM 781 O O . ALA A 1 100 ? -7.144 0.019 18.117 1.00 96.44 100 ALA A O 1
ATOM 782 N N . GLY A 1 101 ? -8.934 -0.934 19.073 1.00 96.69 101 GLY A N 1
ATOM 783 C CA . GLY A 1 101 ? -8.192 -1.883 19.899 1.00 96.69 101 GLY A CA 1
ATOM 784 C C . GLY A 1 101 ? -7.900 -3.198 19.171 1.00 96.69 101 GLY A C 1
ATOM 785 O O . GLY A 1 101 ? -8.570 -3.560 18.203 1.00 96.69 101 GLY A O 1
ATOM 786 N N . VAL A 1 102 ? -6.908 -3.956 19.651 1.00 97.81 102 VAL A N 1
ATOM 787 C CA . VAL A 1 102 ? -6.630 -5.304 19.127 1.00 97.81 102 VAL A CA 1
ATOM 788 C C . VAL A 1 102 ? -7.883 -6.178 19.241 1.00 97.81 102 VAL A C 1
ATOM 790 O O . VAL A 1 102 ? -8.520 -6.256 20.290 1.00 97.81 102 VAL A O 1
ATOM 793 N N . GLY A 1 103 ? -8.228 -6.851 18.145 1.00 98.06 103 GLY A N 1
ATOM 794 C CA . GLY A 1 103 ? -9.414 -7.691 18.016 1.00 98.06 103 GLY A CA 1
ATOM 795 C C . GLY A 1 103 ? -10.702 -6.930 17.695 1.00 98.06 103 GLY A C 1
ATOM 796 O O . GLY A 1 103 ? -11.704 -7.572 17.371 1.00 98.06 103 GLY A O 1
ATOM 797 N N . GLU A 1 104 ? -10.709 -5.599 17.731 1.00 97.81 104 GLU A N 1
ATOM 798 C CA . GLU A 1 104 ? -11.857 -4.777 17.339 1.00 97.81 104 GLU A CA 1
ATOM 799 C C . GLU A 1 104 ? -11.875 -4.533 15.829 1.00 97.81 104 GLU A C 1
ATOM 801 O O . GLU A 1 104 ? -10.847 -4.637 15.160 1.00 97.81 104 GLU A O 1
ATOM 806 N N . VAL A 1 105 ? -13.061 -4.241 15.288 1.00 97.25 105 VAL A N 1
ATOM 807 C CA . VAL A 1 105 ? -13.207 -3.848 13.880 1.00 97.25 105 VAL A CA 1
ATOM 808 C C . VAL A 1 105 ? -12.505 -2.510 13.668 1.00 97.25 105 VAL A C 1
ATOM 810 O O . VAL A 1 105 ? -12.645 -1.602 14.489 1.00 97.25 105 VAL A O 1
ATOM 813 N N . ILE A 1 106 ? -11.759 -2.384 12.572 1.00 96.94 106 ILE A N 1
ATOM 814 C CA . ILE A 1 106 ? -11.029 -1.160 12.232 1.00 96.94 106 ILE A CA 1
ATOM 815 C C . ILE A 1 106 ? -11.990 -0.155 11.577 1.00 96.94 106 ILE A C 1
ATOM 817 O O . ILE A 1 106 ? -11.913 0.118 10.383 1.00 96.94 106 ILE A O 1
ATOM 821 N N . ASP A 1 107 ? -12.897 0.395 12.382 1.00 93.56 107 ASP A N 1
ATOM 822 C CA . ASP A 1 107 ? -13.745 1.537 12.029 1.00 93.56 107 ASP A CA 1
ATOM 823 C C . ASP A 1 107 ? -13.192 2.781 12.729 1.00 93.56 107 ASP A C 1
ATOM 825 O O . ASP A 1 107 ? -13.495 3.068 13.889 1.00 93.56 107 ASP A O 1
ATOM 829 N N . SER A 1 108 ? -12.280 3.473 12.046 1.00 93.50 108 SER A N 1
ATOM 830 C CA . SER A 1 108 ? -11.605 4.656 12.580 1.00 93.50 108 SER A CA 1
ATOM 831 C C . SER A 1 108 ? -11.800 5.868 11.672 1.00 93.50 108 SER A C 1
ATOM 833 O O . SER A 1 108 ? -12.095 5.713 10.486 1.00 93.50 108 SER A O 1
ATOM 835 N N . PRO A 1 109 ? -11.548 7.100 12.158 1.00 94.44 109 PRO A N 1
ATOM 836 C CA . PRO A 1 109 ? -11.624 8.298 11.319 1.00 94.44 109 PRO A CA 1
ATOM 837 C C . PRO A 1 109 ? -10.734 8.264 10.065 1.00 94.44 109 PRO A C 1
ATOM 839 O O . PRO A 1 109 ? -11.006 8.992 9.113 1.00 94.44 109 PRO A O 1
ATOM 842 N N . LEU A 1 110 ? -9.671 7.449 10.066 1.00 96.31 110 LEU A N 1
ATOM 843 C CA . LEU A 1 110 ? -8.780 7.260 8.915 1.00 96.31 110 LEU A CA 1
ATOM 844 C C . LEU A 1 110 ? -9.171 6.067 8.033 1.00 96.31 110 LEU A C 1
ATOM 846 O O . LEU A 1 110 ? -8.724 5.999 6.891 1.00 96.31 110 LEU A O 1
ATOM 850 N N . ASN A 1 111 ? -10.022 5.166 8.528 1.00 96.25 111 ASN A N 1
ATOM 851 C CA . ASN A 1 111 ? -10.485 3.975 7.819 1.00 96.25 111 ASN A CA 1
ATOM 852 C C . ASN A 1 111 ? -12.022 3.910 7.780 1.00 96.25 111 ASN A C 1
ATOM 854 O O . ASN A 1 111 ? -12.613 2.987 8.340 1.00 96.25 111 ASN A O 1
ATOM 858 N N . PRO A 1 112 ? -12.696 4.889 7.156 1.00 94.06 112 PRO A N 1
ATOM 859 C CA . PRO A 1 112 ? -14.149 4.896 7.110 1.00 94.06 112 PRO A CA 1
ATOM 860 C C . PRO A 1 112 ? -14.692 3.794 6.194 1.00 94.06 112 PRO A C 1
ATOM 862 O O . PRO A 1 112 ? -14.137 3.509 5.127 1.00 94.06 112 PRO A O 1
ATOM 865 N N . VAL A 1 113 ? -15.861 3.255 6.545 1.00 94.06 113 VAL A N 1
ATOM 866 C CA . VAL A 1 113 ? -16.649 2.425 5.626 1.00 94.06 113 VAL A CA 1
ATOM 867 C C . VAL A 1 113 ? -17.037 3.253 4.398 1.00 94.06 113 VAL A C 1
ATOM 869 O O . VAL A 1 113 ? -17.729 4.265 4.498 1.00 94.06 113 VAL A O 1
ATOM 872 N N . LEU A 1 114 ? -16.608 2.805 3.218 1.00 93.69 114 LEU A N 1
ATOM 873 C CA . LEU A 1 114 ? -16.832 3.531 1.963 1.00 93.69 114 LEU A CA 1
ATOM 874 C C . LEU A 1 114 ? -18.242 3.341 1.404 1.00 93.69 114 LEU A C 1
ATOM 876 O O . LEU A 1 114 ? -18.788 4.237 0.762 1.00 93.69 114 LEU A O 1
ATOM 880 N N . TYR A 1 115 ? -18.816 2.157 1.613 1.00 90.94 115 TYR A N 1
ATOM 881 C CA . TYR A 1 115 ? -20.143 1.814 1.128 1.00 90.94 115 TYR A CA 1
ATOM 882 C C . TYR A 1 115 ? -20.763 0.711 1.987 1.00 90.94 115 TYR A C 1
ATOM 884 O O . TYR A 1 115 ? -20.249 -0.403 2.045 1.00 90.94 115 TYR A O 1
ATOM 892 N N . SER A 1 116 ? -21.901 1.010 2.607 1.00 84.81 116 SER A N 1
ATOM 893 C CA . SER A 1 116 ? -22.789 0.029 3.223 1.00 84.81 116 SER A CA 1
ATOM 894 C C . SER A 1 116 ? -24.061 -0.029 2.382 1.00 84.81 116 SER A C 1
ATOM 896 O O . SER A 1 116 ? -24.842 0.921 2.319 1.00 84.81 116 SER A O 1
ATOM 898 N N . GLY A 1 117 ? -24.240 -1.119 1.635 1.00 79.19 117 GLY A N 1
ATOM 899 C CA . GLY A 1 117 ? -25.433 -1.295 0.812 1.00 79.19 117 GLY A CA 1
ATOM 900 C C . GLY A 1 117 ? -26.699 -1.177 1.665 1.00 79.19 117 GLY A C 1
ATOM 901 O O . GLY A 1 117 ? -26.774 -1.734 2.759 1.00 79.19 117 GLY A O 1
ATOM 902 N N . CYS A 1 118 ? -27.708 -0.454 1.176 1.00 62.88 118 CYS A N 1
ATOM 903 C CA . CYS A 1 118 ? -29.023 -0.452 1.807 1.00 62.88 118 CYS A CA 1
ATOM 904 C C . CYS A 1 118 ? -29.589 -1.878 1.739 1.00 62.88 118 CYS A C 1
ATOM 906 O O . CYS A 1 118 ? -29.756 -2.425 0.646 1.00 62.88 118 CYS A O 1
ATOM 908 N N . ALA A 1 119 ? -29.881 -2.491 2.888 1.00 58.75 119 ALA A N 1
ATOM 909 C CA . ALA A 1 119 ? -30.612 -3.748 2.919 1.00 58.75 119 ALA A CA 1
ATOM 910 C C . ALA A 1 119 ? -32.023 -3.497 2.366 1.00 58.75 119 ALA A C 1
ATOM 912 O O . ALA A 1 119 ? -32.888 -2.963 3.061 1.00 58.75 119 ALA A O 1
ATOM 913 N N . LEU A 1 120 ? -32.261 -3.872 1.107 1.00 52.97 120 LEU A N 1
ATOM 914 C CA . LEU A 1 120 ? -33.612 -4.021 0.579 1.00 52.97 120 LEU A CA 1
ATOM 915 C C . LEU A 1 120 ? -34.302 -5.093 1.425 1.00 52.97 120 LEU A C 1
ATOM 917 O O . LEU A 1 120 ? -34.112 -6.292 1.225 1.00 52.97 120 LEU A O 1
ATOM 921 N N . THR A 1 121 ? -35.083 -4.657 2.409 1.00 52.38 121 THR A N 1
ATOM 922 C CA . THR A 1 121 ? -36.004 -5.530 3.125 1.00 52.38 121 THR A CA 1
ATOM 923 C C . THR A 1 121 ? -37.059 -5.974 2.121 1.00 52.38 121 THR A C 1
ATOM 925 O O . THR A 1 121 ? -37.986 -5.240 1.787 1.00 52.38 121 THR A O 1
ATOM 928 N N . ALA A 1 122 ? -36.902 -7.182 1.584 1.00 52.50 122 ALA A N 1
ATOM 929 C CA . ALA A 1 122 ? -37.950 -7.830 0.816 1.00 52.50 122 ALA A CA 1
ATOM 930 C C . ALA A 1 122 ? -39.096 -8.189 1.774 1.00 52.50 122 ALA A C 1
ATOM 932 O O . ALA A 1 122 ? -39.185 -9.304 2.283 1.00 52.50 122 ALA A O 1
ATOM 933 N N . SER A 1 123 ? -39.976 -7.225 2.045 1.00 56.75 123 SER A N 1
ATOM 934 C CA . SER A 1 123 ? -41.317 -7.515 2.537 1.00 56.75 123 SER A CA 1
ATOM 935 C C . SER A 1 123 ? -42.111 -8.098 1.372 1.00 56.75 123 SER A C 1
ATOM 937 O O . SER A 1 123 ? -42.721 -7.374 0.588 1.00 56.75 123 SER A O 1
ATOM 939 N N . ALA A 1 124 ? -42.059 -9.418 1.215 1.00 51.03 124 ALA A N 1
ATOM 940 C CA . ALA A 1 124 ? -43.058 -10.136 0.443 1.00 51.03 124 ALA A CA 1
ATOM 941 C C . ALA A 1 124 ? -44.098 -10.663 1.435 1.00 51.03 124 ALA A C 1
ATOM 943 O O . ALA A 1 124 ? -43.941 -11.728 2.032 1.00 51.03 124 ALA A O 1
ATOM 944 N N . SER A 1 125 ? -45.156 -9.878 1.636 1.00 52.69 125 SER A N 1
ATOM 945 C CA . SER A 1 125 ? -46.401 -10.354 2.230 1.00 52.69 125 SER A CA 1
ATOM 946 C C . SER A 1 125 ? -46.895 -11.559 1.428 1.00 52.69 125 SER A C 1
ATOM 948 O O . SER A 1 125 ? -47.139 -11.440 0.226 1.00 52.69 125 SER A O 1
ATOM 950 N N . ARG A 1 126 ? -47.051 -12.713 2.086 1.00 49.25 126 ARG A N 1
ATOM 951 C CA . ARG A 1 126 ? -47.851 -13.820 1.553 1.00 49.25 126 ARG A CA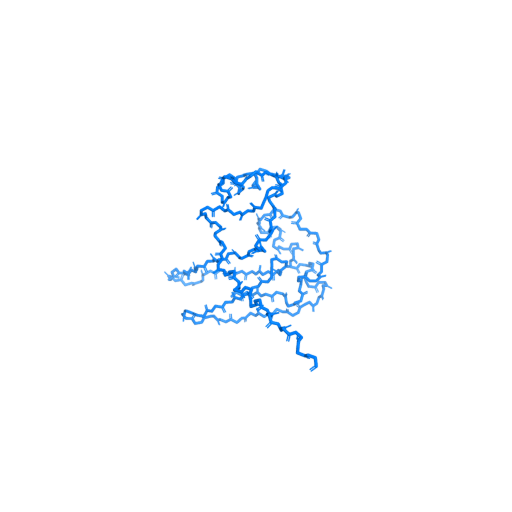 1
ATOM 952 C C . ARG A 1 126 ? -49.286 -13.324 1.392 1.00 49.25 126 ARG A C 1
ATOM 954 O O . ARG A 1 126 ? -49.902 -12.930 2.378 1.00 49.25 126 ARG A O 1
ATOM 961 N N . VAL A 1 127 ? -49.781 -13.347 0.162 1.00 49.50 127 VAL A N 1
ATOM 962 C CA . VAL A 1 127 ? -51.216 -13.334 -0.123 1.00 49.50 127 VAL A CA 1
ATOM 963 C C . VAL A 1 127 ? -51.606 -14.790 -0.367 1.00 49.50 127 VAL A C 1
ATOM 965 O O . VAL A 1 127 ? -50.882 -15.501 -1.068 1.00 49.50 127 VAL A O 1
ATOM 968 N N . GLU A 1 128 ? -52.663 -15.215 0.324 1.00 50.00 128 GLU A N 1
ATOM 969 C CA . GLU A 1 128 ? -53.294 -16.541 0.256 1.00 50.00 128 GLU A CA 1
ATOM 970 C C . GLU A 1 128 ? -53.814 -16.896 -1.143 1.00 50.00 128 GLU A C 1
ATOM 972 O O . GLU A 1 128 ? -54.218 -15.970 -1.886 1.00 50.00 128 GLU A O 1
#

Radius of gyration: 20.3 Å; chains: 1; bounding box: 72×35×39 Å

Sequence (128 aa):
MAFAVGSHRGALDRDLPIGDQSETALQERLDALSLPFADEPFALADVSFHLGWTFHRAGPNTTDQPRRVMTIIYMDADMRLAEPTNENQRLDAETWCPGAGVGEVIDSPLNPVLYSGCALTASASRVE